Protein AF-A0A8S2Y747-F1 (afdb_monomer)

Nearest PDB structures (foldseek):
  8i03-assembly1_H  TM=4.184E-01  e=7.796E+00  Schizosaccharomyces pombe

Foldseek 3Di:
DVVVVVVVVVVVLVVVLVVLVVCLVPDDADPPHDPVRSVVVNLVSVCSNPVVSDDD

Organism: NCBI:txid1234261

Secondary structure (DSSP, 8-state):
-HHHHHHHHHHHHHHHHHHHHHHHHH----TTS-HHHHHHHHHHHHHHH-TT----

Radius of gyration: 14.77 Å; Cα contacts (8 Å, |Δi|>4): 18; chains: 1; bounding box: 35×20×39 Å

Solvent-accessible surface area (backbone atoms only — not comparable to full-atom values): 3380 Å² total; per-residue (Å²): 115,66,68,60,55,53,50,48,54,52,51,56,47,48,58,51,39,53,52,45,52,50,48,63,73,70,62,68,80,50,97,88,55,52,73,66,60,45,49,53,52,50,54,51,47,48,32,72,60,34,74,80,65,64,91,126

Sequence (56 aa):
NDLKEALFKRFESTDSLSKIFEQLKERKQQSDETITSYYDAIIKLCREYDRSMSHE

Structure (mmCIF, N/CA/C/O backbone):
data_AF-A0A8S2Y747-F1
#
_entry.id   AF-A0A8S2Y747-F1
#
loop_
_atom_site.group_PDB
_atom_site.id
_atom_site.type_symbol
_atom_site.label_atom_id
_atom_site.label_alt_id
_atom_site.label_comp_id
_atom_site.label_asym_id
_atom_site.label_entity_id
_atom_site.label_seq_id
_atom_site.pdbx_PDB_ins_code
_atom_site.Cartn_x
_atom_site.Cartn_y
_atom_site.Cartn_z
_atom_site.occupancy
_atom_site.B_iso_or_equiv
_atom_site.auth_seq_id
_atom_site.auth_comp_id
_atom_site.auth_asym_id
_atom_site.auth_atom_id
_atom_site.pdbx_PDB_model_num
ATOM 1 N N . ASN A 1 1 ? 22.710 4.167 -26.764 1.00 61.22 1 ASN A N 1
ATOM 2 C CA . ASN A 1 1 ? 22.097 4.996 -25.704 1.00 61.22 1 ASN A CA 1
ATOM 3 C C . ASN A 1 1 ? 21.105 4.200 -24.859 1.00 61.22 1 ASN A C 1
ATOM 5 O O . ASN A 1 1 ? 21.059 4.440 -23.662 1.00 61.22 1 ASN A O 1
ATOM 9 N N . ASP A 1 2 ? 20.463 3.163 -25.404 1.00 69.31 2 ASP A N 1
ATOM 10 C CA . ASP A 1 2 ? 19.490 2.295 -24.715 1.00 69.31 2 ASP A CA 1
ATOM 11 C C . ASP A 1 2 ? 19.950 1.637 -23.40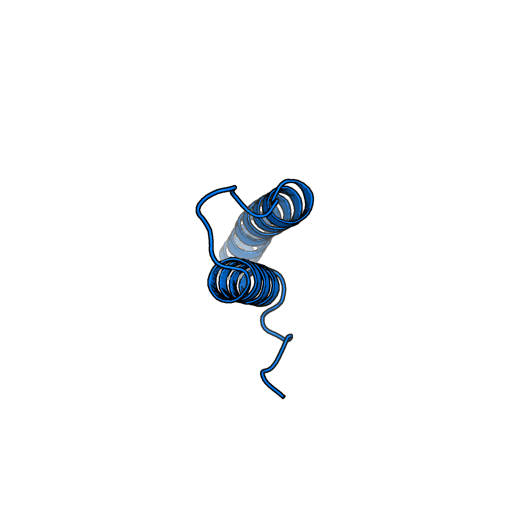7 1.00 69.31 2 ASP A C 1
ATOM 13 O O . ASP A 1 2 ? 19.177 1.544 -22.458 1.00 69.31 2 ASP A O 1
ATOM 17 N N . LEU A 1 3 ? 21.212 1.200 -23.308 1.00 75.69 3 LEU A N 1
ATOM 18 C CA . LEU A 1 3 ? 21.706 0.539 -22.091 1.00 75.69 3 LEU A CA 1
ATOM 19 C C . LEU A 1 3 ? 21.708 1.489 -20.881 1.00 75.69 3 LEU A C 1
ATOM 21 O O . LEU A 1 3 ? 21.377 1.077 -19.772 1.00 75.69 3 LEU A O 1
ATOM 25 N N . LYS A 1 4 ? 22.052 2.768 -21.091 1.00 72.06 4 LYS A N 1
ATOM 26 C CA . LYS A 1 4 ? 22.028 3.781 -20.024 1.00 72.06 4 LYS A CA 1
ATOM 27 C C . LYS A 1 4 ? 20.599 4.067 -19.571 1.00 72.06 4 LYS A C 1
ATOM 29 O O . LYS A 1 4 ? 20.365 4.135 -18.371 1.00 72.06 4 LYS A O 1
ATOM 34 N N . GLU A 1 5 ? 19.652 4.174 -20.500 1.00 73.31 5 GLU A N 1
ATOM 35 C CA . GLU A 1 5 ? 18.236 4.374 -20.170 1.00 73.31 5 GLU A CA 1
ATOM 36 C C . GLU A 1 5 ? 17.630 3.167 -19.446 1.00 73.31 5 GLU A C 1
ATOM 38 O O . GLU A 1 5 ? 16.883 3.338 -18.485 1.00 73.31 5 GLU A O 1
ATOM 43 N N . ALA A 1 6 ? 17.981 1.943 -19.848 1.00 71.44 6 ALA A N 1
ATOM 44 C CA . ALA A 1 6 ? 17.526 0.726 -19.180 1.00 71.44 6 ALA A CA 1
ATOM 45 C C . ALA A 1 6 ? 18.085 0.601 -17.751 1.00 71.44 6 ALA A C 1
ATOM 47 O O . ALA A 1 6 ? 17.352 0.238 -16.830 1.00 71.44 6 ALA A O 1
ATOM 48 N N . LEU A 1 7 ? 19.365 0.931 -17.548 1.00 72.31 7 LEU A N 1
ATOM 49 C CA . LEU A 1 7 ? 19.991 0.936 -16.223 1.00 72.31 7 LEU A CA 1
ATOM 50 C C . LEU A 1 7 ? 19.413 2.032 -15.324 1.00 72.31 7 LEU A C 1
ATOM 52 O O . LEU A 1 7 ? 19.142 1.765 -14.157 1.00 72.31 7 LEU A O 1
ATOM 56 N N . PHE A 1 8 ? 19.171 3.226 -15.869 1.00 68.38 8 PHE A N 1
ATOM 57 C CA . PHE A 1 8 ? 18.554 4.328 -15.135 1.00 68.38 8 PHE A CA 1
ATOM 58 C C . PHE A 1 8 ? 17.128 3.975 -14.693 1.00 68.38 8 PHE A C 1
ATOM 60 O O . PHE A 1 8 ? 16.826 4.051 -13.507 1.00 68.38 8 PHE A O 1
ATOM 67 N N . LYS A 1 9 ? 16.298 3.440 -15.603 1.00 66.69 9 LYS A N 1
ATOM 68 C CA . LYS A 1 9 ? 14.954 2.933 -15.271 1.00 66.69 9 LYS A CA 1
ATOM 69 C C . LYS A 1 9 ? 14.991 1.831 -14.214 1.00 66.69 9 LYS A C 1
ATOM 71 O O . LYS A 1 9 ? 14.138 1.798 -13.335 1.00 66.69 9 LYS A O 1
ATOM 76 N N . ARG A 1 10 ? 15.974 0.925 -14.272 1.00 64.38 10 ARG A N 1
ATOM 77 C CA . ARG A 1 10 ? 16.129 -0.147 -13.276 1.00 64.38 10 ARG A CA 1
ATOM 78 C C . ARG A 1 10 ? 16.531 0.399 -11.906 1.00 64.38 10 ARG A C 1
ATOM 80 O O . ARG A 1 10 ? 16.027 -0.092 -10.900 1.00 64.38 10 ARG A O 1
ATOM 87 N N . PHE A 1 11 ? 17.4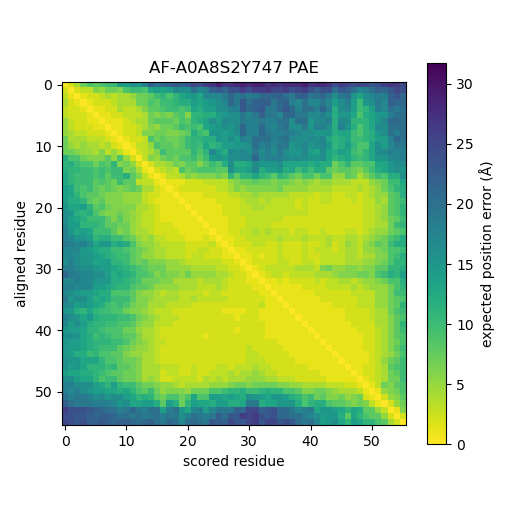05 1.401 -11.864 1.00 64.50 11 PHE A N 1
ATOM 88 C CA . PHE A 1 11 ? 17.844 2.030 -10.621 1.00 64.50 11 PHE A CA 1
ATOM 89 C C . PHE A 1 11 ? 16.714 2.850 -9.980 1.00 64.50 11 PHE A C 1
ATOM 91 O O . PHE A 1 11 ? 16.366 2.595 -8.830 1.00 64.50 11 PHE A O 1
ATOM 98 N N . GLU A 1 12 ? 16.040 3.713 -10.751 1.00 62.47 12 GLU A N 1
ATOM 99 C CA . GLU A 1 12 ? 14.857 4.457 -10.289 1.00 62.47 12 GLU A CA 1
ATOM 100 C C . GLU A 1 12 ? 13.735 3.524 -9.819 1.00 62.47 12 GLU A C 1
ATOM 102 O O . GLU A 1 12 ? 13.106 3.755 -8.785 1.00 62.47 12 GLU A O 1
ATOM 107 N N . SER A 1 13 ? 13.509 2.424 -10.544 1.00 64.06 13 SER A N 1
ATOM 108 C CA . SER A 1 13 ? 12.529 1.417 -10.145 1.00 64.06 13 SER A CA 1
ATOM 109 C C . SER A 1 13 ? 12.924 0.721 -8.843 1.00 64.06 13 SER A C 1
ATOM 111 O O . SER A 1 13 ? 12.044 0.408 -8.053 1.00 64.06 13 SER A O 1
ATOM 113 N N . THR A 1 14 ? 14.211 0.485 -8.583 1.00 67.81 14 THR A N 1
ATOM 114 C CA . THR A 1 14 ? 14.667 -0.185 -7.350 1.00 67.81 14 THR A CA 1
ATOM 115 C C . THR A 1 14 ? 14.452 0.701 -6.120 1.00 67.81 14 THR A C 1
ATOM 117 O O . THR A 1 14 ? 13.963 0.223 -5.092 1.00 67.81 14 THR A O 1
ATOM 120 N N . ASP A 1 15 ? 14.726 2.002 -6.245 1.00 74.56 15 ASP A N 1
ATOM 121 C CA . ASP A 1 15 ? 14.450 2.984 -5.190 1.00 74.56 15 ASP A CA 1
ATOM 122 C C . ASP A 1 15 ? 12.943 3.149 -4.954 1.00 74.56 15 ASP A C 1
ATOM 124 O O . ASP A 1 15 ? 12.492 3.266 -3.812 1.00 74.56 15 ASP A O 1
ATOM 128 N N . SER A 1 16 ? 12.140 3.112 -6.022 1.00 78.44 16 SER A N 1
ATOM 129 C CA . SER A 1 16 ? 10.678 3.166 -5.930 1.00 78.44 16 SER A CA 1
ATOM 130 C C . SER A 1 16 ? 10.097 1.925 -5.244 1.00 78.44 16 SER A C 1
ATOM 132 O O . SER A 1 16 ? 9.259 2.052 -4.354 1.00 78.44 16 SER A O 1
ATOM 134 N N . LEU A 1 17 ? 10.561 0.726 -5.606 1.00 83.44 17 LEU A N 1
ATOM 135 C CA . LEU A 1 17 ? 10.098 -0.532 -5.014 1.00 83.44 17 LEU A CA 1
ATOM 136 C C . LEU A 1 17 ? 10.472 -0.644 -3.535 1.00 83.44 17 LEU A C 1
ATOM 138 O O . LEU A 1 17 ? 9.649 -1.070 -2.726 1.00 83.44 17 LEU A O 1
ATOM 142 N N . SER A 1 18 ? 11.675 -0.200 -3.163 1.00 84.81 18 SER A N 1
ATOM 143 C CA . SER A 1 18 ? 12.109 -0.179 -1.760 1.00 84.81 18 SER A CA 1
ATOM 144 C C . SER A 1 18 ? 11.229 0.745 -0.912 1.00 84.81 18 SER A C 1
ATOM 146 O O . SER A 1 18 ? 10.829 0.378 0.190 1.00 84.81 18 SER A O 1
ATOM 148 N N . LYS A 1 19 ? 10.842 1.914 -1.443 1.00 88.00 19 LYS A N 1
ATOM 149 C CA . LYS A 1 19 ? 9.913 2.835 -0.764 1.00 88.00 19 LYS A CA 1
ATOM 150 C C . LYS A 1 19 ? 8.512 2.253 -0.598 1.00 88.00 19 LYS A C 1
ATOM 152 O O . LYS A 1 19 ? 7.897 2.466 0.442 1.00 88.00 19 LYS A O 1
ATOM 157 N N . ILE A 1 20 ? 7.996 1.550 -1.606 1.00 88.38 20 ILE A N 1
ATOM 158 C CA . ILE A 1 20 ? 6.676 0.907 -1.528 1.00 88.38 20 ILE A CA 1
ATOM 159 C C . ILE A 1 20 ? 6.697 -0.224 -0.490 1.00 88.38 20 ILE A C 1
ATOM 161 O O . ILE A 1 20 ? 5.764 -0.355 0.299 1.00 88.38 20 ILE A O 1
ATOM 165 N N . PHE A 1 21 ? 7.781 -1.001 -0.439 1.00 88.44 21 PHE A N 1
ATOM 166 C CA . PHE A 1 21 ? 7.951 -2.057 0.555 1.00 88.44 21 PHE A CA 1
ATOM 167 C C . PHE A 1 21 ? 7.988 -1.518 1.991 1.00 88.44 21 PHE A C 1
ATOM 169 O O . PHE A 1 21 ? 7.321 -2.065 2.870 1.00 88.44 21 PHE A O 1
ATOM 176 N N . GLU A 1 22 ? 8.712 -0.422 2.237 1.00 91.81 22 GLU A N 1
ATOM 177 C CA . GLU A 1 22 ? 8.706 0.215 3.558 1.00 91.81 22 GLU A CA 1
ATOM 178 C C . GLU A 1 22 ? 7.324 0.786 3.911 1.00 91.81 22 GLU A C 1
ATOM 180 O O . GLU A 1 22 ? 6.836 0.539 5.012 1.00 91.81 22 GLU A O 1
ATOM 185 N N . GLN A 1 23 ? 6.617 1.414 2.961 1.00 91.44 23 GLN A N 1
ATOM 186 C CA . GLN A 1 23 ? 5.231 1.850 3.181 1.00 91.44 2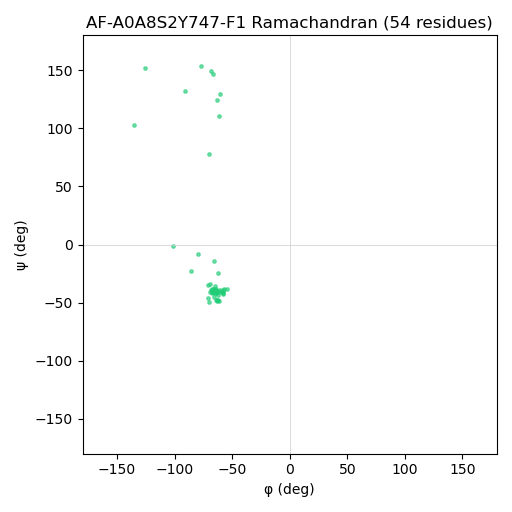3 GLN A CA 1
ATOM 187 C C . GLN A 1 23 ? 4.308 0.686 3.563 1.00 91.44 23 GLN A C 1
ATOM 189 O O . GLN A 1 23 ? 3.505 0.834 4.478 1.00 91.44 23 GLN A O 1
ATOM 194 N N . LEU A 1 24 ? 4.429 -0.477 2.914 1.00 91.44 24 LEU A N 1
ATOM 195 C CA . LEU A 1 24 ? 3.651 -1.673 3.260 1.00 91.44 24 LEU A CA 1
ATOM 196 C C . LEU A 1 24 ? 3.952 -2.179 4.678 1.00 91.44 24 LEU A C 1
ATOM 198 O O . LEU A 1 24 ? 3.029 -2.575 5.385 1.00 91.44 24 LEU A O 1
ATOM 202 N N . LYS A 1 25 ? 5.219 -2.149 5.109 1.00 91.00 25 LYS A N 1
ATOM 203 C CA . LYS A 1 25 ? 5.620 -2.552 6.469 1.00 91.00 25 LYS A CA 1
ATOM 204 C C . LYS A 1 25 ? 5.105 -1.599 7.544 1.00 91.00 25 LYS A C 1
ATOM 206 O O . LYS A 1 25 ? 4.756 -2.042 8.637 1.00 91.00 25 LYS A O 1
ATOM 211 N N . GLU A 1 26 ? 5.101 -0.302 7.257 1.00 92.69 26 GLU A N 1
ATOM 212 C CA . GLU A 1 26 ? 4.721 0.738 8.217 1.00 92.69 26 GLU A CA 1
ATOM 213 C C . GLU A 1 26 ? 3.210 0.994 8.256 1.00 92.69 26 GLU A C 1
ATOM 215 O O . GLU A 1 26 ? 2.694 1.491 9.264 1.00 92.69 26 GL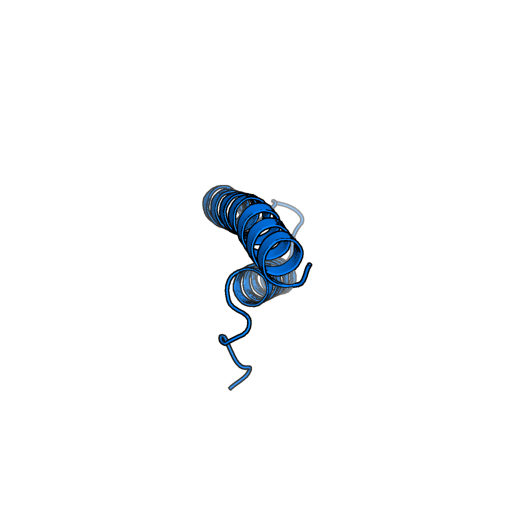U A O 1
ATOM 220 N N . ARG A 1 27 ? 2.484 0.650 7.184 1.00 90.25 27 ARG A N 1
ATOM 221 C CA . ARG A 1 27 ? 1.045 0.895 7.076 1.00 90.25 27 ARG A CA 1
ATOM 222 C C . ARG A 1 27 ? 0.282 0.115 8.146 1.00 90.25 27 ARG A C 1
ATOM 224 O O . ARG A 1 27 ?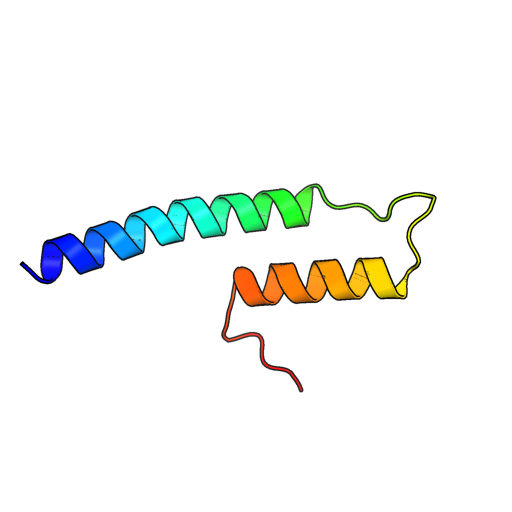 0.335 -1.107 8.233 1.00 90.25 27 ARG A O 1
ATOM 231 N N . LYS A 1 28 ? -0.493 0.856 8.932 1.00 93.50 28 LYS A N 1
ATOM 232 C CA . LYS A 1 28 ? -1.506 0.351 9.861 1.00 93.50 28 LYS A CA 1
AT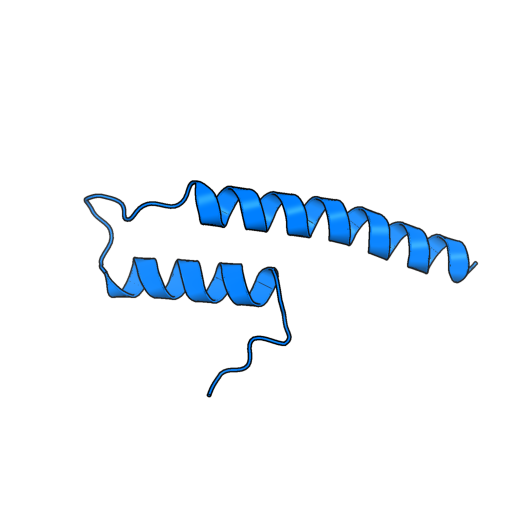OM 233 C C . LYS A 1 28 ? -2.825 1.039 9.541 1.00 93.50 28 LYS A C 1
ATOM 235 O O . LYS A 1 28 ? -2.812 2.173 9.058 1.00 93.50 28 LYS A O 1
ATOM 240 N N . GLN A 1 29 ? -3.940 0.368 9.816 1.00 94.25 29 GLN A N 1
ATOM 241 C CA . GLN A 1 29 ? -5.259 0.977 9.679 1.00 94.25 29 GLN A CA 1
ATOM 242 C C . GLN A 1 29 ? -5.351 2.187 10.615 1.00 94.25 29 GLN A C 1
ATOM 244 O O . GLN A 1 29 ? -5.026 2.080 11.802 1.00 94.25 29 GLN A O 1
ATOM 249 N N . GLN A 1 30 ? -5.767 3.335 10.081 1.00 93.75 30 GLN A N 1
ATOM 250 C CA . GLN A 1 30 ? -6.000 4.519 10.907 1.00 93.75 30 GLN A CA 1
ATOM 251 C C . GLN A 1 30 ? -7.324 4.393 11.669 1.00 93.75 30 GLN A C 1
ATOM 253 O O . GLN A 1 30 ? -8.238 3.692 11.244 1.00 93.75 30 GLN A O 1
ATOM 258 N N . SER A 1 31 ? -7.439 5.068 12.813 1.00 93.38 31 SER A N 1
ATOM 259 C CA . SER A 1 31 ? -8.620 4.979 13.686 1.00 93.38 31 SER A CA 1
ATOM 260 C C . SER A 1 31 ? -9.921 5.458 13.029 1.00 93.38 31 SER A C 1
ATOM 262 O O . SER A 1 31 ? -11.001 5.049 13.441 1.00 93.38 31 SER A O 1
ATOM 264 N N . ASP A 1 32 ? -9.812 6.328 12.030 1.00 95.75 32 ASP A N 1
ATOM 265 C CA . ASP A 1 32 ? -10.895 6.911 11.237 1.00 95.75 32 ASP A CA 1
ATOM 266 C C . ASP A 1 32 ? -11.057 6.252 9.854 1.00 95.75 32 ASP A C 1
ATOM 268 O O . ASP A 1 32 ? -11.966 6.595 9.098 1.00 95.75 32 ASP A O 1
ATOM 272 N N . GLU A 1 33 ? -10.206 5.280 9.520 1.00 95.50 33 GLU A N 1
ATOM 273 C CA . GLU A 1 33 ? -10.213 4.599 8.229 1.00 95.50 33 GLU A CA 1
ATOM 274 C C . GLU A 1 33 ? -11.112 3.357 8.264 1.00 95.50 33 GLU A C 1
ATOM 276 O O . GLU A 1 33 ? -11.010 2.502 9.150 1.00 95.50 33 GLU A O 1
ATOM 281 N N . THR A 1 34 ? -11.984 3.216 7.261 1.00 96.75 34 THR A N 1
ATOM 282 C CA . THR A 1 34 ? -12.780 1.991 7.113 1.00 96.75 34 THR A CA 1
ATOM 283 C C . THR A 1 34 ? -11.891 0.813 6.725 1.00 96.75 34 THR A C 1
ATOM 285 O O . THR A 1 34 ? -10.907 0.970 6.001 1.00 96.75 34 THR A O 1
ATOM 288 N N . ILE A 1 35 ? -12.269 -0.393 7.152 1.00 93.88 35 ILE A N 1
ATOM 289 C CA . ILE A 1 35 ? -11.508 -1.604 6.826 1.00 93.88 35 ILE A CA 1
ATOM 290 C C . ILE A 1 35 ? -11.369 -1.799 5.307 1.00 93.88 35 ILE A C 1
ATOM 292 O O . ILE A 1 35 ? -10.292 -2.145 4.834 1.00 93.88 35 ILE A O 1
ATOM 296 N N . THR A 1 36 ? -12.414 -1.490 4.534 1.00 95.69 36 THR A N 1
ATOM 297 C CA . THR A 1 36 ? -12.390 -1.572 3.068 1.00 95.69 36 THR A CA 1
ATOM 298 C C . THR A 1 36 ? -11.371 -0.605 2.471 1.00 95.69 36 THR A C 1
ATOM 300 O O . THR A 1 36 ? -10.528 -1.025 1.687 1.00 95.69 36 THR A O 1
ATOM 303 N N . SER A 1 37 ? -11.375 0.662 2.899 1.00 95.38 37 SER A N 1
ATOM 304 C CA . SER A 1 37 ? -10.412 1.666 2.421 1.00 95.38 37 SER A CA 1
ATOM 305 C C . SER A 1 37 ? -8.964 1.286 2.741 1.00 95.38 37 SER A C 1
ATOM 307 O O . SER A 1 37 ? -8.077 1.454 1.903 1.00 95.38 37 SER A O 1
ATOM 309 N N . TYR A 1 38 ? -8.735 0.714 3.924 1.00 95.12 38 TYR A N 1
ATOM 310 C CA . TYR A 1 38 ? -7.422 0.220 4.323 1.00 95.12 38 TYR A CA 1
ATOM 311 C C . TYR A 1 38 ? -6.931 -0.916 3.414 1.00 95.12 38 TYR A C 1
ATOM 313 O O . TYR A 1 38 ? -5.803 -0.865 2.915 1.00 95.12 38 TYR A O 1
ATOM 321 N N . TYR A 1 39 ? -7.780 -1.916 3.152 1.00 94.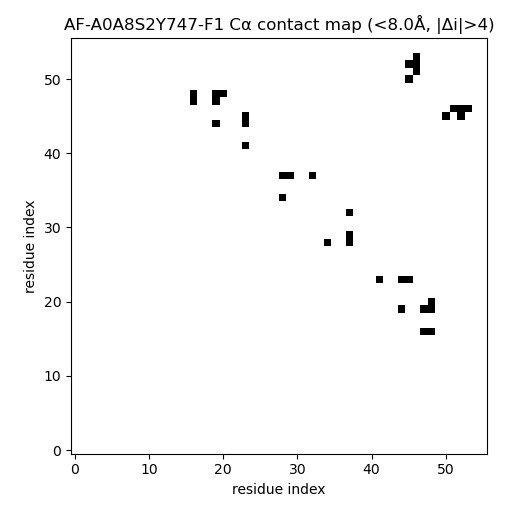31 39 TYR A N 1
ATOM 322 C CA . TYR A 1 39 ? -7.445 -3.017 2.248 1.00 94.31 39 TYR A CA 1
ATOM 323 C C . TYR A 1 39 ? -7.236 -2.545 0.808 1.00 94.31 39 TYR A C 1
ATOM 325 O O . TYR A 1 39 ? -6.261 -2.959 0.184 1.00 94.31 39 TYR A O 1
ATOM 333 N N . ASP A 1 40 ? -8.071 -1.637 0.300 1.00 94.38 40 ASP A N 1
ATOM 334 C CA . ASP A 1 40 ? -7.907 -1.061 -1.039 1.00 94.38 40 ASP A CA 1
ATOM 335 C C . ASP A 1 40 ? -6.553 -0.351 -1.183 1.00 94.38 40 ASP A C 1
ATOM 337 O O . ASP A 1 40 ? -5.859 -0.509 -2.193 1.00 94.38 40 ASP A O 1
ATOM 341 N N . ALA A 1 41 ? -6.132 0.387 -0.151 1.00 92.88 41 ALA A N 1
ATOM 342 C CA . ALA A 1 41 ? -4.827 1.039 -0.120 1.00 92.88 41 ALA A CA 1
ATOM 343 C C . ALA A 1 41 ? -3.668 0.025 -0.131 1.00 92.88 41 ALA A C 1
ATOM 345 O O . ALA A 1 41 ? -2.690 0.229 -0.852 1.00 92.88 41 ALA A O 1
ATOM 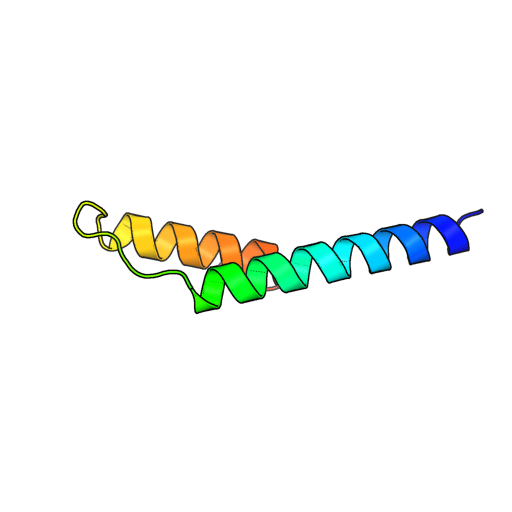346 N N . ILE A 1 42 ? -3.777 -1.078 0.619 1.00 93.25 42 ILE A N 1
ATOM 347 C CA . ILE A 1 42 ? -2.777 -2.158 0.602 1.00 93.25 42 ILE A CA 1
ATOM 348 C C . ILE A 1 42 ? -2.719 -2.828 -0.769 1.00 93.25 42 ILE A C 1
ATOM 350 O O . ILE A 1 42 ? -1.634 -2.980 -1.321 1.00 93.25 42 ILE A O 1
ATOM 354 N N . ILE A 1 43 ? -3.866 -3.193 -1.346 1.00 91.88 43 ILE A N 1
ATOM 355 C CA . ILE A 1 43 ? -3.935 -3.836 -2.665 1.00 91.88 43 ILE A CA 1
ATOM 356 C C . ILE A 1 43 ? -3.279 -2.944 -3.720 1.00 91.88 43 ILE A C 1
ATOM 358 O O . ILE A 1 43 ? -2.521 -3.428 -4.562 1.00 91.88 43 ILE A O 1
ATOM 362 N N . LYS A 1 44 ? -3.524 -1.632 -3.657 1.00 90.69 44 LYS A N 1
ATOM 363 C CA . LYS A 1 44 ? -2.890 -0.668 -4.554 1.00 90.69 44 LYS A CA 1
ATOM 364 C C . LYS A 1 44 ? -1.366 -0.660 -4.400 1.00 90.69 44 LYS A C 1
ATOM 366 O O . LYS A 1 44 ? -0.671 -0.787 -5.404 1.00 90.69 44 LYS A O 1
ATOM 371 N N . LEU A 1 45 ? -0.851 -0.579 -3.171 1.00 90.56 45 LEU A N 1
ATOM 372 C CA . LEU A 1 45 ? 0.592 -0.622 -2.905 1.00 90.56 45 LEU A CA 1
ATOM 373 C C . LEU A 1 45 ? 1.223 -1.944 -3.368 1.00 90.56 45 LEU A C 1
ATOM 375 O O . LEU A 1 45 ? 2.286 -1.932 -3.982 1.00 90.56 45 LEU A O 1
ATOM 379 N N . CYS A 1 46 ? 0.555 -3.079 -3.154 1.00 89.31 46 CYS A N 1
ATOM 380 C CA . CYS A 1 46 ?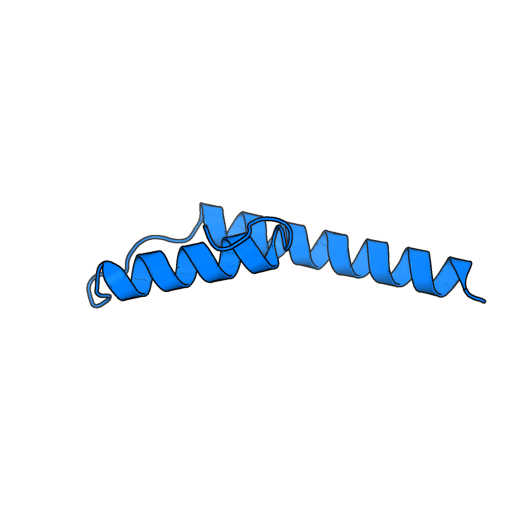 1.034 -4.377 -3.627 1.00 89.31 46 CYS A CA 1
ATOM 381 C C . CYS A 1 46 ? 1.100 -4.454 -5.160 1.00 89.31 46 CYS A C 1
ATOM 383 O O . CYS A 1 46 ? 2.071 -4.983 -5.690 1.00 89.31 46 CYS A O 1
ATOM 385 N N . ARG A 1 47 ? 0.133 -3.874 -5.882 1.00 86.50 47 ARG A N 1
ATOM 386 C CA . ARG A 1 47 ? 0.168 -3.785 -7.357 1.00 86.50 47 ARG A CA 1
ATOM 387 C C . ARG A 1 47 ? 1.246 -2.849 -7.882 1.00 86.50 47 ARG A C 1
ATOM 389 O O . ARG A 1 47 ? 1.782 -3.063 -8.967 1.00 86.50 47 ARG A O 1
ATOM 396 N N . GLU A 1 48 ? 1.526 -1.777 -7.151 1.00 85.88 48 GLU A N 1
ATOM 397 C CA . GLU A 1 48 ? 2.612 -0.859 -7.490 1.00 85.88 48 GLU A CA 1
ATOM 398 C C . GLU A 1 48 ? 3.982 -1.508 -7.251 1.00 85.88 48 GLU A C 1
ATOM 400 O O . GLU A 1 48 ? 4.903 -1.274 -8.035 1.00 85.88 48 GLU A O 1
ATOM 405 N N . TYR A 1 49 ? 4.097 -2.356 -6.223 1.00 84.19 49 TYR A N 1
ATOM 406 C CA . TYR A 1 49 ? 5.288 -3.159 -5.949 1.00 84.19 49 TYR A CA 1
ATOM 407 C C . TYR A 1 49 ? 5.479 -4.282 -6.976 1.00 84.19 49 TYR A C 1
ATOM 409 O O . TYR A 1 49 ? 6.567 -4.471 -7.515 1.00 84.19 49 TYR A O 1
ATOM 417 N N . ASP A 1 50 ? 4.412 -5.013 -7.282 1.00 81.94 50 ASP A N 1
ATOM 418 C CA . ASP A 1 50 ? 4.421 -6.094 -8.252 1.00 81.94 50 ASP A CA 1
ATOM 419 C C . ASP A 1 50 ? 3.199 -5.994 -9.165 1.00 81.94 50 ASP A C 1
ATOM 421 O O . ASP A 1 50 ? 2.079 -6.375 -8.819 1.00 81.94 50 ASP A O 1
ATOM 425 N N . ARG A 1 51 ? 3.428 -5.507 -10.387 1.00 71.50 51 ARG A N 1
ATOM 426 C CA . ARG A 1 51 ? 2.370 -5.399 -11.401 1.00 71.50 51 ARG A CA 1
ATOM 427 C C . ARG A 1 51 ? 1.841 -6.757 -11.864 1.00 71.50 51 ARG A C 1
ATOM 429 O O . ARG A 1 51 ? 0.805 -6.785 -12.523 1.00 71.50 51 ARG A O 1
ATOM 436 N N . SER A 1 52 ? 2.540 -7.856 -11.565 1.00 72.06 52 SER A N 1
ATOM 437 C CA . SER A 1 52 ? 2.074 -9.215 -11.857 1.00 72.06 52 SER A CA 1
ATOM 438 C C . SER A 1 52 ? 1.049 -9.729 -10.843 1.00 72.06 52 SER A C 1
ATOM 440 O O . SER A 1 52 ? 0.406 -10.747 -11.102 1.00 72.06 52 SER A O 1
ATOM 442 N N . MET A 1 53 ? 0.820 -8.994 -9.744 1.00 68.06 53 MET A N 1
ATOM 443 C CA . MET A 1 53 ? -0.285 -9.230 -8.816 1.00 68.06 53 MET A CA 1
ATOM 444 C C . MET A 1 53 ? -1.621 -8.857 -9.493 1.00 68.06 53 MET A C 1
ATOM 446 O O . MET A 1 53 ? -2.175 -7.766 -9.331 1.00 68.06 53 MET A O 1
ATOM 450 N N . SER A 1 54 ? -2.090 -9.763 -10.348 1.00 56.62 54 SER A N 1
ATOM 451 C CA . SER A 1 54 ? -3.324 -9.657 -11.125 1.00 56.62 54 SER A CA 1
ATOM 452 C C . SER A 1 54 ? -4.562 -9.693 -10.224 1.00 56.62 54 SER A C 1
ATOM 454 O O . SER A 1 54 ? -4.575 -10.387 -9.211 1.00 56.62 54 SER A O 1
ATOM 456 N N . HIS A 1 55 ? -5.612 -8.960 -10.616 1.00 55.19 55 HIS A N 1
ATOM 457 C CA . HIS A 1 55 ? -6.976 -9.212 -10.138 1.00 55.19 55 HIS A CA 1
ATOM 458 C C . HIS A 1 55 ? -7.355 -10.627 -10.592 1.00 55.19 55 HIS A C 1
ATOM 460 O O . HIS A 1 55 ? -7.498 -10.849 -11.796 1.00 55.19 55 HIS A O 1
ATOM 466 N N . GLU A 1 56 ? -7.465 -11.564 -9.658 1.00 51.00 56 GLU A N 1
ATOM 467 C CA . GLU A 1 56 ? -8.374 -12.705 -9.815 1.00 51.00 56 GLU A CA 1
ATOM 468 C C . GLU A 1 56 ? -9.783 -12.299 -9.372 1.00 51.00 56 GLU A C 1
ATOM 470 O O . GLU A 1 56 ? -9.890 -11.504 -8.405 1.00 51.00 56 GLU A O 1
#

Mean predicted aligned error: 8.1 Å

pLDDT: mean 81.81, std 12.76, range [51.0, 96.75]